Protein AF-A0A368TQN2-F1 (afdb_monomer_lite)

Radius of gyration: 20.75 Å; chains: 1; bounding box: 62×34×56 Å

Foldseek 3Di:
DDPPPVPPDDVVPDDPVVVVVVVVVVVVVVVVVVLVVLCVVLVHPVSSVVVCLVCVVVVLVVVVVVVVVVVCCCVPPVVVVVLVVLCPDPVSNPVVVVVVVVVVVVVVVVVVVVSVVVVCCNVVVD

Structure (mmCIF, N/CA/C/O backbone):
data_AF-A0A368TQN2-F1
#
_entry.id   AF-A0A368TQN2-F1
#
loop_
_atom_site.group_PDB
_atom_site.id
_atom_site.type_symbol
_atom_site.label_atom_id
_atom_site.label_alt_id
_atom_site.label_comp_id
_atom_site.label_asym_id
_atom_site.label_entity_id
_atom_site.label_seq_id
_atom_site.pdbx_PDB_ins_code
_atom_site.Cartn_x
_atom_site.Cartn_y
_atom_site.Cartn_z
_atom_site.occupancy
_atom_site.B_iso_or_equiv
_atom_site.auth_seq_id
_atom_site.auth_comp_id
_atom_site.auth_asym_id
_atom_site.auth_atom_id
_atom_site.pdbx_PDB_model_num
ATOM 1 N N . MET A 1 1 ? -39.915 20.518 -4.812 1.00 45.81 1 MET A N 1
ATOM 2 C CA . MET A 1 1 ? -39.839 19.039 -4.818 1.00 45.81 1 MET A CA 1
ATOM 3 C C . MET A 1 1 ? -38.718 18.616 -5.752 1.00 45.81 1 MET A C 1
ATOM 5 O O . MET A 1 1 ? -38.783 19.005 -6.901 1.00 45.81 1 MET A O 1
ATOM 9 N N . ASN A 1 2 ? -37.693 17.917 -5.246 1.00 44.22 2 ASN A N 1
ATOM 10 C CA . ASN A 1 2 ? -36.802 17.013 -5.998 1.00 44.22 2 ASN A CA 1
ATOM 11 C C . ASN A 1 2 ? -35.867 16.299 -4.998 1.00 44.22 2 ASN A C 1
ATOM 13 O O . ASN A 1 2 ? -34.750 16.731 -4.735 1.00 44.22 2 ASN A O 1
ATOM 17 N N . ARG A 1 3 ? -36.363 15.218 -4.375 1.00 49.94 3 ARG A N 1
ATOM 18 C CA . ARG A 1 3 ? -35.571 14.284 -3.551 1.00 49.94 3 ARG A CA 1
ATOM 19 C C . ARG A 1 3 ? -35.323 13.001 -4.346 1.00 49.94 3 ARG A C 1
ATOM 21 O O . ARG A 1 3 ? -35.842 11.950 -3.993 1.00 49.94 3 ARG A O 1
ATOM 28 N N . PHE A 1 4 ? -34.490 13.057 -5.376 1.00 53.47 4 PHE A N 1
ATOM 29 C CA . PHE A 1 4 ? -33.844 11.842 -5.880 1.00 53.47 4 PHE A CA 1
ATOM 30 C C . PHE A 1 4 ? -32.525 11.663 -5.132 1.00 53.47 4 PHE A C 1
ATOM 32 O O . PHE A 1 4 ? -31.441 11.883 -5.660 1.00 53.47 4 PHE A O 1
ATOM 39 N N . ARG A 1 5 ? -32.617 11.305 -3.845 1.00 51.50 5 ARG A N 1
ATOM 40 C CA . ARG A 1 5 ? -31.460 10.755 -3.132 1.00 51.50 5 ARG A CA 1
ATOM 41 C C . ARG A 1 5 ? -31.270 9.351 -3.689 1.00 51.50 5 ARG A C 1
ATOM 43 O O . ARG A 1 5 ? -32.140 8.507 -3.498 1.00 51.50 5 ARG A O 1
ATOM 50 N N . HIS A 1 6 ? -30.176 9.126 -4.405 1.00 57.19 6 HIS A N 1
ATOM 51 C CA . HIS A 1 6 ? -29.746 7.808 -4.862 1.00 57.19 6 HIS A CA 1
ATOM 52 C C . HIS A 1 6 ? -29.511 6.899 -3.641 1.00 57.19 6 HIS A C 1
ATOM 54 O O . HIS A 1 6 ? -28.413 6.816 -3.106 1.00 57.19 6 HIS A O 1
ATOM 60 N N . ALA A 1 7 ? -30.582 6.277 -3.146 1.00 54.41 7 ALA A N 1
ATOM 61 C CA . ALA A 1 7 ? -30.606 5.469 -1.926 1.00 54.41 7 ALA A CA 1
ATOM 62 C C . ALA A 1 7 ? -30.154 4.014 -2.150 1.00 54.41 7 ALA A C 1
ATOM 64 O O . ALA A 1 7 ? -30.138 3.225 -1.212 1.00 54.41 7 ALA A O 1
ATOM 65 N N . TRP A 1 8 ? -29.777 3.660 -3.380 1.00 53.69 8 TRP A N 1
ATOM 66 C CA . TRP A 1 8 ? -29.427 2.290 -3.766 1.00 53.69 8 TRP A CA 1
ATOM 67 C C . TRP A 1 8 ? -27.929 1.984 -3.655 1.00 53.69 8 TRP A C 1
ATOM 69 O O . TRP A 1 8 ? -27.542 0.821 -3.651 1.00 53.69 8 TRP A O 1
ATOM 79 N N . TYR A 1 9 ? -27.085 3.011 -3.525 1.00 56.44 9 TYR A N 1
ATOM 80 C CA . TYR A 1 9 ? -25.632 2.867 -3.449 1.00 56.44 9 TYR A CA 1
ATOM 81 C C . TYR A 1 9 ? -25.113 3.615 -2.218 1.00 56.44 9 TYR A C 1
ATOM 83 O O . TYR A 1 9 ? -24.530 4.689 -2.320 1.00 56.44 9 TYR A O 1
ATOM 91 N N . ASP A 1 10 ? -25.381 3.077 -1.026 1.00 62.97 10 ASP A N 1
ATOM 92 C CA . ASP A 1 10 ? -24.696 3.497 0.201 1.00 62.97 10 ASP A CA 1
ATOM 93 C C . ASP A 1 10 ? -23.617 2.451 0.535 1.00 62.97 10 ASP A C 1
ATOM 95 O O . ASP A 1 10 ? -23.937 1.419 1.138 1.00 62.97 10 ASP A O 1
ATOM 99 N N . PRO A 1 11 ? -22.339 2.679 0.158 1.00 62.09 11 PRO A N 1
ATOM 100 C CA . PRO A 1 11 ? -21.244 1.739 0.408 1.00 62.09 11 PRO A CA 1
ATOM 101 C C . PRO A 1 11 ? -21.066 1.407 1.892 1.00 62.09 11 PRO A C 1
ATOM 103 O O . PRO A 1 11 ? -20.454 0.401 2.238 1.00 62.09 11 PRO A O 1
ATOM 106 N N . ARG A 1 12 ? -21.611 2.235 2.796 1.00 64.56 12 ARG A N 1
ATOM 107 C CA . ARG A 1 12 ? -21.539 2.016 4.246 1.00 64.56 12 ARG A CA 1
ATOM 108 C C . ARG A 1 12 ? -22.434 0.880 4.736 1.00 64.56 12 ARG A C 1
ATOM 110 O O . ARG A 1 12 ? -22.274 0.459 5.877 1.00 64.56 12 ARG A O 1
ATOM 117 N N . ARG A 1 13 ? -23.377 0.409 3.914 1.00 72.50 13 ARG A N 1
ATOM 118 C CA . ARG A 1 13 ? -24.306 -0.683 4.257 1.00 72.50 13 ARG A CA 1
ATOM 119 C C . ARG A 1 13 ? -23.904 -2.032 3.672 1.00 72.50 13 ARG A C 1
ATOM 121 O O . ARG A 1 13 ? -24.612 -3.013 3.870 1.00 72.50 13 ARG A O 1
ATOM 128 N N . TRP A 1 14 ? -22.809 -2.082 2.922 1.00 76.06 14 TRP A N 1
ATOM 129 C CA . TRP A 1 14 ? -22.400 -3.301 2.245 1.00 76.06 14 TRP A CA 1
ATOM 130 C C . TRP A 1 14 ? -21.843 -4.312 3.253 1.00 76.06 14 TRP A C 1
ATOM 132 O O . TRP A 1 14 ? -21.060 -3.927 4.127 1.00 76.06 14 TRP A O 1
ATOM 142 N N . PRO A 1 15 ? -22.204 -5.604 3.140 1.00 83.75 15 PRO A N 1
ATOM 143 C CA . PRO A 1 15 ? -21.544 -6.651 3.905 1.00 83.75 15 PRO A CA 1
ATOM 144 C C . PRO A 1 15 ? -20.033 -6.603 3.659 1.00 83.75 15 PRO A C 1
ATOM 146 O O . PRO A 1 15 ? -19.590 -6.407 2.525 1.00 83.75 15 PRO A O 1
ATOM 149 N N . SER A 1 16 ? -19.235 -6.821 4.704 1.00 80.62 16 SER A N 1
ATOM 150 C CA . SER A 1 16 ? -17.767 -6.771 4.622 1.00 80.62 16 SER A CA 1
ATOM 151 C C . SER A 1 16 ? -17.199 -7.697 3.541 1.00 80.62 16 SER A C 1
ATOM 153 O O . SER A 1 16 ? -16.239 -7.331 2.869 1.00 80.62 16 SER A O 1
ATOM 155 N N . LEU A 1 17 ? -17.834 -8.853 3.319 1.00 85.75 17 LEU A N 1
ATOM 156 C CA . LEU A 1 17 ? -17.479 -9.791 2.254 1.00 85.75 17 LEU A CA 1
ATOM 157 C C . LEU A 1 17 ? -17.645 -9.176 0.855 1.00 85.75 17 LEU A C 1
ATOM 159 O O . LEU A 1 17 ? -16.769 -9.331 0.012 1.00 85.75 17 LEU A O 1
ATOM 163 N N . VAL A 1 18 ? -18.739 -8.449 0.611 1.00 87.12 18 VAL A N 1
ATOM 164 C CA . VAL A 1 18 ? -18.996 -7.807 -0.688 1.00 87.12 18 VAL A CA 1
ATOM 165 C C . VAL A 1 18 ? -17.969 -6.709 -0.938 1.00 87.12 18 VAL A C 1
ATOM 167 O O . VAL A 1 18 ? -17.398 -6.643 -2.022 1.00 87.12 18 VAL A O 1
ATOM 170 N N . VAL A 1 19 ? -17.680 -5.887 0.078 1.00 86.19 19 VAL A N 1
ATOM 171 C CA . VAL A 1 19 ? -16.634 -4.856 -0.015 1.00 86.19 19 VAL A CA 1
ATOM 172 C C . VAL A 1 19 ? -15.277 -5.489 -0.317 1.00 86.19 19 VAL A C 1
ATOM 174 O O . VAL A 1 19 ? -14.565 -4.999 -1.188 1.00 86.19 19 VAL A O 1
ATOM 177 N N . PHE A 1 20 ? -14.938 -6.593 0.355 1.00 84.75 20 PHE A N 1
ATOM 178 C CA . PHE A 1 20 ? -13.698 -7.326 0.111 1.00 84.75 20 PHE A CA 1
ATOM 179 C C . PHE A 1 20 ? -13.608 -7.843 -1.329 1.00 84.75 20 PHE A C 1
ATOM 181 O O . PHE A 1 20 ? -12.620 -7.571 -2.006 1.00 84.75 20 PHE A O 1
ATOM 188 N N . VAL A 1 21 ? -14.642 -8.534 -1.818 1.00 92.31 21 VAL A N 1
ATOM 189 C CA . VAL A 1 21 ? -14.659 -9.093 -3.180 1.00 92.31 21 VAL A CA 1
ATOM 190 C C . VAL A 1 21 ? -14.578 -7.986 -4.227 1.00 92.31 21 VAL A C 1
ATOM 192 O O . VAL A 1 21 ? -13.783 -8.081 -5.157 1.00 92.31 21 VAL A O 1
ATOM 195 N N . VAL A 1 22 ? -15.349 -6.910 -4.068 1.00 91.75 22 VAL A N 1
ATOM 196 C CA . VAL A 1 22 ? -15.333 -5.788 -5.016 1.00 91.75 22 VAL A CA 1
ATOM 197 C C . VAL A 1 22 ? -13.987 -5.071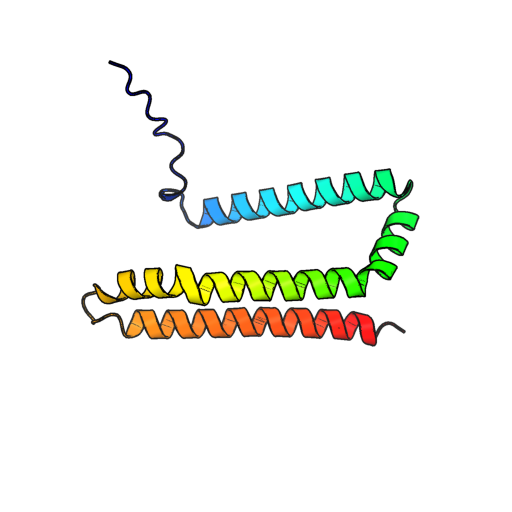 -5.004 1.00 91.75 22 VAL A C 1
ATOM 199 O O . VAL A 1 22 ? -13.463 -4.764 -6.072 1.00 91.75 22 VAL A O 1
ATOM 202 N N . ALA A 1 23 ? -13.389 -4.855 -3.830 1.00 88.94 23 ALA A N 1
ATOM 203 C CA . ALA A 1 23 ? -12.049 -4.286 -3.733 1.00 88.94 23 ALA A CA 1
ATOM 204 C C . ALA A 1 23 ? -11.003 -5.189 -4.402 1.00 88.94 23 ALA A C 1
ATOM 206 O O . ALA A 1 23 ? -10.170 -4.694 -5.156 1.00 88.94 23 ALA A O 1
ATOM 207 N N . LEU A 1 24 ? -11.075 -6.505 -4.185 1.00 91.50 24 LEU A N 1
ATOM 208 C CA . LEU A 1 24 ? -10.169 -7.472 -4.800 1.00 91.50 24 LEU A CA 1
ATOM 209 C C . LEU A 1 24 ? -10.271 -7.441 -6.330 1.00 91.50 24 LEU A C 1
ATOM 211 O O . LEU A 1 24 ? -9.258 -7.300 -7.011 1.00 91.50 24 LEU A O 1
ATOM 215 N N . VAL A 1 25 ? -11.492 -7.518 -6.864 1.00 95.50 25 VAL A N 1
ATOM 216 C CA . VAL A 1 25 ? -11.753 -7.459 -8.311 1.00 95.50 25 VAL A CA 1
ATOM 217 C C . VAL A 1 25 ? -11.257 -6.137 -8.892 1.00 95.50 25 VAL A C 1
ATOM 219 O O . VAL A 1 25 ? -10.578 -6.137 -9.918 1.00 95.50 25 VAL A O 1
ATOM 222 N N . ALA A 1 26 ? -11.542 -5.017 -8.225 1.00 92.81 26 ALA A N 1
ATOM 223 C CA . ALA A 1 26 ? -11.096 -3.699 -8.662 1.00 92.81 26 ALA A CA 1
ATOM 224 C C . ALA A 1 26 ? -9.565 -3.595 -8.703 1.00 92.81 26 ALA A C 1
ATOM 226 O O . ALA A 1 26 ? -9.023 -3.067 -9.672 1.00 92.81 26 ALA A O 1
ATOM 227 N N . VAL A 1 27 ? -8.867 -4.128 -7.694 1.00 92.94 27 VAL A N 1
ATOM 228 C CA . VAL A 1 27 ? -7.398 -4.147 -7.654 1.00 92.94 27 VAL A CA 1
ATOM 229 C C . VAL A 1 27 ? -6.837 -5.004 -8.785 1.00 92.94 27 VAL A C 1
ATOM 231 O O . VAL A 1 27 ? -5.992 -4.517 -9.528 1.00 92.94 27 VAL A O 1
ATOM 234 N N . VAL A 1 28 ? -7.332 -6.231 -8.974 1.00 93.56 28 VAL A N 1
ATOM 235 C CA . VAL A 1 28 ? -6.870 -7.121 -10.057 1.00 93.56 28 VAL A CA 1
ATOM 236 C C . VAL A 1 28 ? -7.080 -6.476 -11.425 1.00 93.56 28 VAL A C 1
ATOM 238 O O . VAL A 1 28 ? -6.168 -6.457 -12.254 1.00 93.56 28 VAL A O 1
ATOM 241 N N . PHE A 1 29 ? -8.263 -5.905 -11.653 1.00 96.50 29 PHE A N 1
ATOM 242 C CA . PHE A 1 29 ? -8.581 -5.225 -12.901 1.00 96.50 29 PHE A CA 1
ATOM 243 C C . PHE A 1 29 ? -7.668 -4.017 -13.135 1.00 96.50 29 PHE A C 1
ATOM 245 O O . PHE A 1 29 ? -7.074 -3.893 -14.206 1.00 96.50 29 PHE A O 1
ATOM 252 N N . LEU A 1 30 ? -7.492 -3.160 -12.124 1.00 93.81 30 LEU A N 1
ATOM 253 C CA . LEU A 1 30 ? -6.614 -1.994 -12.202 1.00 93.81 30 LEU A CA 1
ATOM 254 C C . LEU A 1 30 ? -5.161 -2.398 -12.485 1.00 93.81 30 LEU A C 1
ATOM 256 O O . LEU A 1 30 ? -4.519 -1.800 -13.348 1.00 93.81 30 LEU A O 1
ATOM 260 N N . SER A 1 31 ? -4.656 -3.437 -11.817 1.00 89.38 31 SER A N 1
ATOM 261 C CA . SER A 1 31 ? -3.326 -3.992 -12.079 1.00 89.38 31 SER A CA 1
ATOM 262 C C . SER A 1 31 ? -3.186 -4.468 -13.526 1.00 89.38 31 SER A C 1
ATOM 264 O O . SER A 1 31 ? -2.186 -4.157 -14.173 1.00 89.38 31 SER A O 1
ATOM 266 N N . GLY A 1 32 ? -4.196 -5.160 -14.061 1.00 92.12 32 GLY A N 1
ATOM 267 C CA . GLY A 1 32 ? -4.217 -5.601 -15.457 1.00 92.12 32 GLY A CA 1
ATOM 268 C 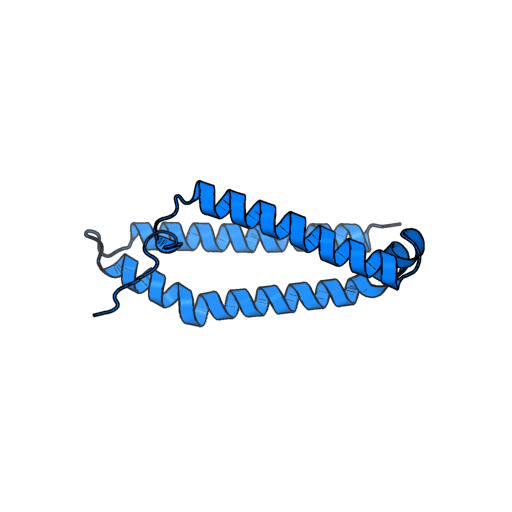C . GLY A 1 32 ? -4.213 -4.439 -16.454 1.00 92.12 32 GLY A C 1
ATOM 269 O O . GLY A 1 32 ? -3.482 -4.482 -17.445 1.00 92.12 32 GLY A O 1
ATOM 270 N N . VAL A 1 33 ? -4.971 -3.374 -16.176 1.00 95.00 33 VAL A N 1
ATOM 271 C CA . VAL A 1 33 ? -4.991 -2.153 -16.999 1.00 95.00 33 VAL A CA 1
ATOM 272 C C . VAL A 1 33 ? -3.620 -1.475 -17.002 1.00 95.00 33 VAL A C 1
ATOM 274 O O . VAL A 1 33 ? -3.091 -1.187 -18.075 1.00 95.00 33 VAL A O 1
ATOM 277 N N . ILE A 1 34 ? -3.012 -1.271 -15.829 1.00 90.88 34 ILE A N 1
ATOM 278 C CA . ILE A 1 34 ? -1.681 -0.655 -15.706 1.00 90.88 34 ILE A CA 1
ATOM 279 C C . ILE A 1 34 ? -0.635 -1.486 -16.456 1.00 90.88 34 ILE A C 1
ATOM 281 O O . ILE A 1 34 ? 0.127 -0.932 -17.247 1.00 90.88 34 ILE A O 1
ATOM 285 N N . ALA A 1 35 ? -0.631 -2.809 -16.264 1.00 89.31 35 ALA A N 1
ATOM 286 C CA . ALA A 1 35 ? 0.290 -3.705 -16.959 1.00 89.31 35 ALA A CA 1
ATOM 287 C C . ALA A 1 35 ? 0.090 -3.654 -18.481 1.00 89.31 35 ALA A C 1
ATOM 289 O O . ALA A 1 35 ? 1.060 -3.563 -19.225 1.00 89.31 35 ALA A O 1
ATOM 290 N N . SER A 1 36 ? -1.160 -3.646 -18.951 1.00 91.50 36 SER A N 1
ATOM 291 C CA . SER A 1 36 ? -1.476 -3.576 -20.383 1.00 91.50 36 SER A CA 1
ATOM 292 C C . SER A 1 36 ? -0.983 -2.276 -21.018 1.00 91.50 36 SER A C 1
ATOM 294 O O . SER A 1 36 ? -0.416 -2.298 -22.111 1.00 91.50 36 SER A O 1
ATOM 296 N N . ILE A 1 37 ? -1.170 -1.144 -20.332 1.00 93.56 37 ILE A N 1
ATOM 297 C CA . ILE A 1 37 ? -0.651 0.157 -20.771 1.00 93.56 37 ILE A CA 1
ATOM 298 C C . ILE A 1 37 ? 0.881 0.127 -20.784 1.00 93.56 37 ILE A C 1
ATOM 300 O O . ILE A 1 37 ? 1.484 0.491 -21.790 1.00 93.56 37 ILE A O 1
ATOM 304 N N . GLY A 1 38 ? 1.505 -0.367 -19.713 1.00 87.88 38 GLY A N 1
ATOM 305 C CA . GLY A 1 38 ? 2.958 -0.481 -19.597 1.00 87.88 38 GLY A CA 1
ATOM 306 C C . GLY A 1 38 ? 3.590 -1.324 -20.704 1.00 87.88 38 GLY A C 1
ATOM 307 O O . GLY A 1 38 ? 4.542 -0.887 -21.347 1.00 87.88 38 GLY A O 1
ATOM 308 N N . ILE A 1 39 ? 3.010 -2.490 -21.000 1.00 91.06 39 ILE A N 1
ATOM 309 C CA . ILE A 1 39 ? 3.460 -3.377 -22.081 1.00 91.06 39 ILE A CA 1
ATOM 310 C C . ILE A 1 39 ? 3.339 -2.691 -23.444 1.00 91.06 39 ILE A C 1
ATOM 312 O O . ILE A 1 39 ? 4.256 -2.787 -24.258 1.00 91.06 39 ILE A O 1
ATOM 316 N N . ARG A 1 40 ? 2.234 -1.975 -23.698 1.00 91.81 40 ARG A N 1
ATOM 317 C CA . ARG A 1 40 ? 2.062 -1.222 -24.950 1.00 91.81 40 ARG A CA 1
ATOM 318 C C . ARG A 1 40 ? 3.091 -0.103 -25.091 1.00 91.81 40 ARG A C 1
ATOM 320 O O . ARG A 1 40 ? 3.633 0.063 -26.176 1.00 91.81 40 ARG A O 1
ATOM 327 N N . LEU A 1 41 ? 3.375 0.631 -24.014 1.00 92.25 41 LEU A N 1
ATOM 328 C CA . LEU A 1 41 ? 4.376 1.703 -24.013 1.00 92.25 41 LEU A CA 1
ATOM 329 C C . LEU A 1 41 ? 5.800 1.168 -24.200 1.00 92.25 41 LEU A C 1
ATOM 331 O O . LEU A 1 41 ? 6.591 1.783 -24.907 1.00 92.25 41 LEU A O 1
ATOM 335 N N . ALA A 1 42 ? 6.116 0.013 -23.615 1.00 90.25 42 ALA A N 1
ATOM 336 C CA . ALA A 1 42 ? 7.414 -0.641 -23.773 1.00 90.25 42 ALA A CA 1
ATOM 337 C C . ALA A 1 42 ? 7.584 -1.345 -25.135 1.00 90.25 42 ALA A C 1
ATOM 339 O O . ALA A 1 42 ? 8.664 -1.844 -25.443 1.00 90.25 42 ALA A O 1
ATOM 340 N N . GLY A 1 43 ? 6.519 -1.450 -25.936 1.00 91.56 43 GLY A N 1
ATOM 341 C CA . GLY A 1 43 ? 6.511 -2.101 -27.250 1.00 91.56 43 GLY A CA 1
ATOM 342 C C . GLY A 1 43 ? 6.524 -3.634 -27.213 1.00 91.56 43 GLY A C 1
ATOM 343 O O . GLY A 1 43 ? 6.129 -4.272 -28.185 1.00 91.56 43 GLY A O 1
ATOM 344 N N . SER A 1 44 ? 6.928 -4.254 -26.101 1.00 90.38 44 SER A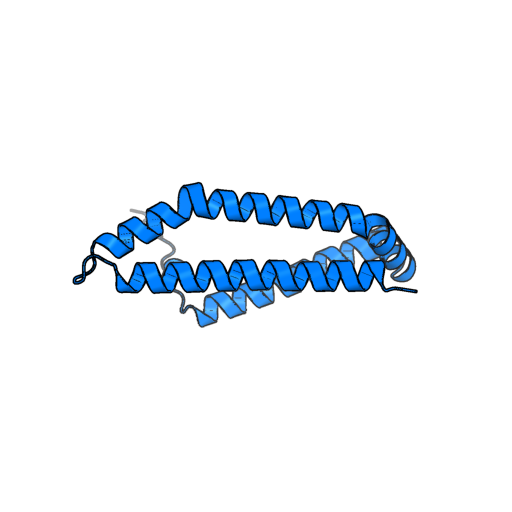 N 1
ATOM 345 C CA . SER A 1 44 ? 6.866 -5.704 -25.906 1.00 90.38 44 SER A CA 1
ATOM 346 C C . SER A 1 44 ? 6.796 -6.086 -24.427 1.00 90.38 44 SER A C 1
ATOM 348 O O . SER A 1 44 ? 7.189 -5.323 -23.543 1.00 90.38 44 SER A O 1
ATOM 350 N N . LEU A 1 45 ? 6.345 -7.316 -24.156 1.00 89.25 45 LEU A N 1
ATOM 351 C CA . LEU A 1 45 ? 6.340 -7.878 -22.802 1.00 89.25 45 LEU A CA 1
ATOM 352 C C . LEU A 1 45 ? 7.761 -8.030 -22.235 1.00 89.25 45 LEU A C 1
ATOM 354 O O . LEU A 1 45 ? 7.974 -7.790 -21.050 1.00 89.25 45 LEU A O 1
ATOM 358 N N . ALA A 1 46 ? 8.731 -8.406 -23.076 1.00 90.81 46 ALA A N 1
ATOM 359 C CA . ALA A 1 46 ? 10.124 -8.558 -22.664 1.00 90.81 46 ALA A CA 1
ATOM 360 C C . ALA A 1 46 ? 10.737 -7.210 -22.256 1.00 90.81 46 ALA A C 1
ATOM 362 O O . ALA A 1 46 ? 11.278 -7.096 -21.160 1.00 90.81 46 ALA A O 1
ATOM 363 N N . ALA A 1 47 ? 10.560 -6.171 -23.081 1.00 87.94 47 ALA A N 1
ATOM 364 C CA . ALA A 1 47 ? 11.038 -4.821 -22.780 1.00 87.94 47 ALA A CA 1
ATOM 365 C C . ALA A 1 47 ? 10.374 -4.234 -21.525 1.00 87.94 47 ALA A C 1
ATOM 367 O O . ALA A 1 47 ? 11.038 -3.592 -20.709 1.00 87.94 47 ALA A O 1
ATOM 368 N N . TRP A 1 48 ? 9.078 -4.497 -21.324 1.00 88.06 48 TRP A N 1
ATOM 369 C CA . TRP A 1 48 ? 8.385 -4.129 -20.090 1.00 88.06 48 TRP A CA 1
ATOM 370 C C . TRP A 1 48 ? 9.001 -4.811 -18.868 1.00 88.06 48 TRP A C 1
ATOM 372 O O . TRP A 1 48 ? 9.254 -4.149 -17.865 1.00 88.06 48 TRP A O 1
ATOM 382 N N . ARG A 1 49 ? 9.293 -6.114 -18.957 1.00 87.88 49 ARG A N 1
ATOM 383 C CA . ARG A 1 49 ? 9.897 -6.877 -17.859 1.00 87.88 49 ARG A CA 1
ATOM 384 C C . ARG A 1 49 ? 11.271 -6.330 -17.479 1.00 87.88 49 ARG A C 1
ATOM 386 O O . ARG A 1 49 ? 11.482 -6.020 -16.315 1.00 87.88 49 ARG A O 1
ATOM 393 N N . THR A 1 50 ? 12.139 -6.087 -18.460 1.00 89.69 50 THR A N 1
ATOM 394 C CA . THR A 1 50 ? 13.447 -5.456 -18.224 1.00 89.69 50 THR A CA 1
ATOM 395 C C . THR A 1 50 ? 13.299 -4.069 -17.595 1.00 89.69 50 THR A C 1
ATOM 397 O O . THR A 1 50 ? 14.015 -3.730 -16.657 1.00 89.69 50 THR A O 1
ATOM 400 N N . THR A 1 51 ? 12.326 -3.277 -18.055 1.00 87.06 51 THR A N 1
ATOM 401 C CA . THR A 1 51 ? 12.040 -1.956 -17.477 1.00 87.06 51 THR A CA 1
ATOM 402 C C . THR A 1 51 ? 11.610 -2.071 -16.013 1.00 87.06 51 THR A C 1
ATOM 404 O O . THR A 1 51 ? 12.105 -1.330 -15.168 1.00 87.06 51 THR A O 1
ATOM 407 N N . MET A 1 52 ? 10.738 -3.026 -15.681 1.00 86.88 52 MET A N 1
ATOM 408 C CA . MET A 1 52 ? 10.317 -3.279 -14.299 1.00 86.88 52 MET A CA 1
ATOM 409 C C . MET A 1 52 ? 11.472 -3.746 -13.413 1.00 86.88 52 MET A C 1
ATOM 411 O O . MET A 1 52 ? 11.581 -3.270 -12.285 1.00 86.88 52 MET A O 1
ATOM 415 N N . ASP A 1 53 ? 12.355 -4.602 -13.928 1.00 85.94 53 ASP A N 1
ATOM 416 C CA . ASP A 1 53 ? 13.525 -5.081 -13.186 1.00 85.94 53 ASP A CA 1
ATOM 417 C C . ASP A 1 53 ? 14.492 -3.927 -12.882 1.00 85.94 53 ASP A C 1
ATOM 419 O O . ASP A 1 53 ? 14.938 -3.766 -11.746 1.00 85.94 53 ASP A O 1
ATOM 423 N N . THR A 1 54 ? 14.747 -3.044 -13.855 1.00 87.88 54 THR A N 1
ATOM 424 C CA . THR A 1 54 ? 15.571 -1.840 -13.625 1.00 87.88 54 THR A CA 1
ATOM 425 C C . THR A 1 54 ? 14.910 -0.830 -12.683 1.00 87.88 54 THR A C 1
ATOM 427 O O . THR A 1 54 ? 15.595 -0.154 -11.916 1.00 87.88 54 THR A O 1
ATOM 430 N N . ALA A 1 55 ? 13.577 -0.738 -12.701 1.00 86.94 55 ALA A N 1
ATOM 431 C CA . ALA A 1 55 ? 12.808 0.154 -11.840 1.00 86.94 55 ALA A CA 1
ATOM 432 C C . ALA A 1 55 ? 12.521 -0.438 -10.449 1.00 86.94 55 ALA A C 1
ATOM 434 O O . ALA A 1 55 ? 11.985 0.273 -9.597 1.00 86.94 55 ALA A O 1
ATOM 435 N N . ALA A 1 56 ? 12.882 -1.698 -10.187 1.00 83.25 56 ALA A N 1
ATOM 436 C CA . ALA A 1 56 ? 12.645 -2.385 -8.919 1.00 83.25 56 ALA A CA 1
ATOM 437 C C . ALA A 1 56 ? 13.014 -1.559 -7.665 1.00 83.25 56 ALA A C 1
ATOM 439 O O . ALA A 1 56 ? 12.161 -1.444 -6.779 1.00 83.25 56 ALA A O 1
ATOM 440 N N . PRO A 1 57 ? 14.197 -0.910 -7.563 1.00 82.06 57 PRO A N 1
ATOM 441 C CA . PRO A 1 57 ? 14.527 -0.093 -6.392 1.00 82.06 57 PRO A CA 1
ATOM 442 C C . PRO A 1 57 ? 13.621 1.139 -6.247 1.00 82.06 57 PRO A C 1
ATOM 444 O O . PRO A 1 57 ? 13.229 1.492 -5.134 1.00 82.06 57 PRO A O 1
ATOM 447 N N . LEU A 1 58 ? 13.228 1.770 -7.358 1.00 85.81 58 LEU A N 1
ATOM 448 C CA . LEU A 1 58 ? 12.296 2.899 -7.339 1.00 85.81 58 LEU A CA 1
ATOM 449 C C . LEU A 1 58 ? 10.892 2.452 -6.912 1.00 85.81 58 LEU A C 1
ATOM 451 O O . LEU A 1 58 ? 10.258 3.113 -6.090 1.00 85.81 58 LEU A O 1
ATOM 455 N N . LEU A 1 59 ? 10.422 1.309 -7.422 1.00 83.75 59 LEU A N 1
ATOM 456 C CA . LEU A 1 59 ? 9.151 0.698 -7.026 1.00 83.75 59 LEU A CA 1
ATOM 457 C C . LEU A 1 59 ? 9.149 0.325 -5.539 1.00 83.75 59 LEU A C 1
ATOM 459 O O . LEU A 1 59 ? 8.139 0.502 -4.857 1.00 83.75 59 LEU A O 1
ATOM 463 N N . MET A 1 60 ? 10.283 -0.134 -5.013 1.00 83.25 60 MET A N 1
ATOM 464 C CA . MET A 1 60 ? 10.446 -0.407 -3.589 1.00 83.25 60 MET A CA 1
ATOM 465 C C . MET A 1 60 ? 10.375 0.876 -2.755 1.00 83.25 60 MET A C 1
ATOM 467 O O . MET A 1 60 ? 9.613 0.934 -1.788 1.00 83.25 60 MET A O 1
ATOM 471 N N . GLY A 1 61 ? 11.079 1.935 -3.166 1.00 86.44 61 GLY A N 1
ATOM 472 C CA . GLY A 1 61 ? 10.974 3.253 -2.533 1.00 86.44 61 GLY A CA 1
ATOM 473 C C . GLY A 1 61 ? 9.538 3.785 -2.537 1.00 86.44 61 GLY A C 1
ATOM 474 O O . GLY A 1 61 ? 9.035 4.232 -1.505 1.00 86.44 61 GLY A O 1
ATOM 475 N N . TRP A 1 62 ? 8.838 3.649 -3.665 1.00 85.81 62 TRP A N 1
ATOM 476 C CA . TRP A 1 62 ? 7.428 4.015 -3.791 1.00 85.81 62 TRP A CA 1
ATOM 477 C C . TRP A 1 62 ? 6.534 3.264 -2.795 1.00 85.81 62 TRP A C 1
ATOM 479 O O . TRP A 1 62 ? 5.708 3.889 -2.125 1.00 85.81 62 TRP A O 1
ATOM 489 N N . ARG A 1 63 ? 6.716 1.945 -2.639 1.00 86.50 63 ARG A N 1
ATOM 490 C CA . ARG A 1 63 ? 5.960 1.139 -1.662 1.00 86.50 63 ARG A CA 1
ATOM 491 C C . ARG A 1 63 ? 6.206 1.606 -0.231 1.00 86.50 63 ARG A C 1
ATOM 493 O O . ARG A 1 63 ? 5.243 1.785 0.511 1.00 86.50 63 ARG A O 1
ATOM 500 N N . LEU A 1 64 ? 7.461 1.862 0.140 1.00 86.00 64 LEU A N 1
ATOM 501 C CA . LEU A 1 64 ? 7.810 2.356 1.476 1.00 86.00 64 LEU A CA 1
ATOM 502 C C . LEU A 1 64 ? 7.161 3.713 1.768 1.00 86.00 64 LEU A C 1
ATOM 504 O O . LEU A 1 64 ? 6.568 3.892 2.833 1.00 86.00 64 LEU A O 1
ATOM 508 N N . VAL A 1 65 ? 7.209 4.644 0.809 1.00 89.38 65 VAL A N 1
ATOM 509 C CA . VAL A 1 65 ? 6.529 5.943 0.926 1.00 89.38 65 VAL A CA 1
ATOM 510 C C . VAL A 1 65 ? 5.024 5.740 1.087 1.00 89.38 65 VAL A C 1
ATOM 512 O O . VAL A 1 65 ? 4.418 6.316 1.991 1.00 89.38 65 VAL A O 1
ATOM 515 N N . PHE A 1 66 ? 4.419 4.882 0.267 1.00 88.31 66 PHE A N 1
ATOM 516 C CA . PHE A 1 66 ? 2.986 4.610 0.315 1.00 88.31 66 PHE A CA 1
ATOM 517 C C . PHE A 1 66 ? 2.547 4.013 1.660 1.00 88.31 66 PHE A C 1
ATOM 519 O O . PHE A 1 66 ? 1.589 4.498 2.270 1.00 88.31 66 PHE A O 1
ATOM 526 N N . TYR A 1 67 ? 3.270 3.016 2.176 1.00 85.88 67 TYR A N 1
ATOM 527 C CA . TYR A 1 67 ? 2.989 2.446 3.496 1.00 85.88 67 TYR A CA 1
ATOM 528 C C . TYR A 1 67 ? 3.208 3.458 4.616 1.00 85.88 67 TYR A C 1
ATOM 530 O O . TYR A 1 67 ? 2.406 3.502 5.551 1.00 85.88 67 TYR A O 1
ATOM 538 N N . GLY A 1 68 ? 4.251 4.289 4.523 1.00 86.69 68 GLY A N 1
ATOM 539 C CA . GLY A 1 68 ? 4.507 5.370 5.471 1.00 86.69 68 GLY A CA 1
ATOM 540 C C . GLY A 1 68 ? 3.346 6.361 5.524 1.00 86.69 68 GLY A C 1
ATOM 541 O O . GLY A 1 68 ? 2.841 6.660 6.606 1.00 86.69 68 GLY A O 1
ATOM 542 N N . VAL A 1 69 ? 2.852 6.798 4.362 1.00 90.25 69 VAL A N 1
ATOM 543 C CA . VAL A 1 69 ? 1.698 7.703 4.250 1.00 90.25 69 VAL A CA 1
ATOM 544 C C . VAL A 1 69 ? 0.425 7.060 4.801 1.00 90.25 69 VAL A C 1
ATOM 546 O O . VAL A 1 69 ? -0.275 7.694 5.591 1.00 90.25 69 VAL A O 1
ATOM 549 N N . ILE A 1 70 ? 0.123 5.805 4.451 1.00 88.25 70 ILE A N 1
ATOM 550 C CA . ILE A 1 70 ? -1.053 5.097 4.989 1.00 88.25 70 ILE A CA 1
ATOM 551 C C . ILE A 1 70 ? -0.954 4.943 6.505 1.00 88.25 70 ILE A C 1
ATOM 553 O O . ILE A 1 70 ? -1.928 5.206 7.211 1.00 88.25 70 ILE A O 1
ATOM 557 N N . THR A 1 71 ? 0.213 4.550 7.013 1.00 84.88 71 THR A N 1
ATOM 558 C CA . THR A 1 71 ? 0.450 4.396 8.453 1.00 84.88 71 THR A CA 1
ATOM 559 C C . THR A 1 71 ? 0.273 5.732 9.166 1.00 84.88 71 THR A C 1
ATOM 561 O O . THR A 1 71 ? -0.407 5.810 10.189 1.00 84.88 71 THR A O 1
ATOM 564 N N . TRP A 1 72 ? 0.805 6.810 8.593 1.00 87.44 72 TRP A N 1
ATOM 565 C CA . TRP A 1 72 ? 0.628 8.157 9.120 1.00 87.44 72 TRP A CA 1
ATOM 566 C C . TRP A 1 72 ? -0.846 8.588 9.126 1.00 87.44 72 TRP A C 1
ATOM 568 O O . TRP A 1 72 ? -1.343 9.057 10.153 1.00 87.44 72 TRP A O 1
ATOM 578 N N . LEU A 1 73 ? -1.582 8.366 8.031 1.00 89.31 73 LEU A N 1
ATOM 579 C CA . LEU A 1 73 ? -3.016 8.661 7.945 1.00 89.31 73 LEU A CA 1
ATOM 580 C C . LEU A 1 73 ? -3.831 7.851 8.961 1.00 89.31 73 LEU A C 1
ATOM 582 O O . LEU A 1 73 ? -4.732 8.395 9.612 1.00 89.31 73 LEU A O 1
ATOM 586 N N . TRP A 1 74 ? -3.496 6.570 9.130 1.00 85.69 74 TRP A N 1
ATOM 587 C CA . TRP A 1 74 ? -4.098 5.704 10.136 1.00 85.69 74 TRP A CA 1
ATOM 588 C C . TRP A 1 74 ? -3.891 6.275 11.538 1.00 85.69 74 TRP A C 1
ATOM 590 O O . TRP A 1 74 ? -4.873 6.530 12.236 1.00 85.69 74 TRP A O 1
ATOM 600 N N . LEU A 1 75 ? -2.643 6.546 11.926 1.00 85.81 75 LEU A N 1
ATOM 601 C CA . LEU A 1 75 ? -2.302 7.052 13.257 1.00 85.81 75 LEU A CA 1
ATOM 602 C C . LEU A 1 75 ? -2.920 8.427 13.534 1.00 85.81 75 LEU A C 1
ATOM 604 O O . LEU A 1 75 ? -3.417 8.665 14.637 1.00 85.81 75 LEU A O 1
ATOM 608 N N . ARG A 1 76 ? -2.917 9.326 12.543 1.00 86.00 76 ARG A N 1
ATOM 609 C CA . ARG A 1 76 ? -3.340 10.719 12.726 1.00 86.00 76 ARG A CA 1
ATOM 610 C C . ARG A 1 76 ? -4.850 10.918 12.634 1.00 86.00 76 ARG A C 1
ATOM 612 O O . ARG A 1 76 ? -5.388 11.723 13.391 1.00 86.00 76 ARG A O 1
ATOM 619 N N . TYR A 1 77 ? -5.534 10.216 11.730 1.00 85.94 77 TYR A N 1
ATOM 620 C CA . TYR A 1 77 ? -6.940 10.498 11.416 1.00 85.94 77 TYR A CA 1
ATOM 621 C C . TYR A 1 77 ? -7.891 9.352 11.745 1.00 85.94 77 TYR A C 1
ATOM 623 O O . TYR A 1 77 ? -8.994 9.604 12.234 1.00 85.94 77 TYR A O 1
ATOM 631 N N . TRP A 1 78 ? -7.525 8.102 11.457 1.00 85.00 78 TRP A N 1
ATOM 632 C CA . TRP A 1 78 ? -8.474 6.985 11.555 1.00 85.00 78 TRP A CA 1
ATOM 633 C C . TRP A 1 78 ? -8.469 6.338 12.937 1.00 85.00 78 TRP A C 1
ATOM 635 O O . TRP A 1 78 ? -9.537 6.179 13.530 1.00 85.00 78 TRP A O 1
ATOM 645 N N . LYS A 1 79 ? -7.292 6.059 13.501 1.00 83.75 79 LYS A N 1
ATOM 646 C CA . LYS A 1 79 ? -7.118 5.468 14.831 1.00 83.75 79 LYS A CA 1
ATOM 647 C C . LYS A 1 79 ? -7.831 6.267 15.931 1.00 83.75 79 LYS A C 1
ATOM 649 O O . LYS A 1 79 ? -8.588 5.644 16.676 1.00 83.75 79 LYS A O 1
ATOM 654 N N . PRO A 1 80 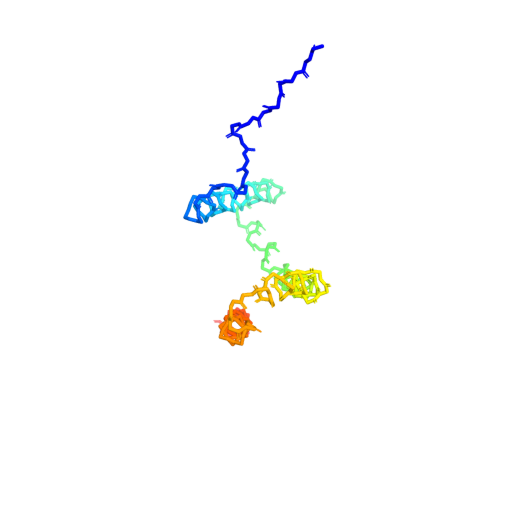? -7.737 7.612 16.008 1.00 81.31 80 PRO A N 1
ATOM 655 C CA . PRO A 1 80 ? -8.475 8.379 17.013 1.00 81.31 80 PRO A CA 1
ATOM 656 C C . PRO A 1 80 ? -9.995 8.249 16.858 1.00 81.31 80 PRO A C 1
ATOM 658 O O . PRO A 1 80 ? -10.708 8.113 17.847 1.00 81.31 80 PRO A O 1
ATOM 661 N N . ARG A 1 81 ? -10.503 8.223 15.616 1.00 82.44 81 ARG A N 1
ATOM 662 C CA . ARG A 1 81 ? -11.940 8.053 15.335 1.00 82.44 81 ARG A CA 1
ATOM 663 C C . ARG A 1 81 ? -12.435 6.659 15.710 1.00 82.44 81 ARG A C 1
ATOM 665 O O . ARG A 1 81 ? -13.536 6.529 16.238 1.00 82.44 81 ARG A O 1
ATOM 672 N N . VAL A 1 82 ? -11.637 5.626 15.445 1.00 82.06 82 VAL A N 1
ATOM 673 C CA . VAL A 1 82 ? -11.944 4.241 15.833 1.00 82.06 82 VAL A CA 1
ATOM 674 C C . VAL A 1 82 ? -11.949 4.111 17.356 1.00 82.06 82 VAL A C 1
ATOM 676 O O . VAL A 1 82 ? -12.907 3.586 17.918 1.00 82.06 82 VAL A O 1
ATOM 679 N N . LEU A 1 83 ? -10.942 4.662 18.037 1.00 80.44 83 LEU A N 1
ATOM 680 C CA . LEU A 1 83 ? -10.858 4.648 19.499 1.00 80.44 83 LEU A CA 1
ATOM 681 C C . LEU A 1 83 ? -11.996 5.432 20.166 1.00 80.44 83 LEU A C 1
ATOM 683 O O . LEU A 1 83 ? -12.536 4.961 21.164 1.00 80.44 83 LEU A O 1
ATOM 687 N N . ALA A 1 84 ? -12.402 6.576 19.604 1.00 80.75 84 ALA A N 1
ATOM 688 C CA . ALA A 1 84 ? -13.546 7.348 20.093 1.00 80.75 84 ALA A CA 1
ATOM 689 C C . ALA A 1 84 ? -14.865 6.565 19.984 1.00 80.75 84 ALA A C 1
ATOM 691 O O . ALA A 1 84 ? -15.687 6.618 20.893 1.00 80.75 84 ALA A O 1
ATOM 692 N N . ARG A 1 85 ? -15.051 5.784 18.909 1.00 75.31 85 ARG A N 1
ATOM 693 C CA . ARG A 1 85 ? -16.221 4.899 18.750 1.00 75.31 85 ARG A CA 1
ATOM 694 C C . ARG A 1 85 ? -16.206 3.723 19.727 1.00 75.31 85 ARG A C 1
ATOM 696 O O . ARG A 1 85 ? -17.258 3.339 20.216 1.00 75.31 85 ARG A O 1
ATOM 703 N N . ILE A 1 86 ? -15.026 3.178 20.017 1.00 74.62 86 ILE A N 1
ATOM 704 C CA . ILE A 1 86 ? -14.841 2.075 20.973 1.00 74.62 86 ILE A CA 1
ATOM 705 C C . ILE A 1 86 ? -15.040 2.538 22.429 1.00 74.62 86 ILE A C 1
ATOM 707 O O . ILE A 1 86 ? -15.481 1.760 23.268 1.00 74.62 86 ILE A O 1
ATOM 711 N N . GLY A 1 87 ? -14.723 3.797 22.748 1.00 63.47 87 GLY A N 1
ATOM 712 C CA . GLY A 1 87 ? -14.836 4.342 24.106 1.00 63.47 87 GLY A CA 1
ATOM 713 C C . GLY A 1 87 ? -16.269 4.482 24.637 1.00 63.47 87 GLY A C 1
ATOM 714 O O . GLY A 1 87 ? -16.436 4.617 25.842 1.00 63.47 87 GLY A O 1
ATOM 715 N N . GLY A 1 88 ? -17.285 4.432 23.769 1.00 63.50 88 GLY A N 1
ATOM 716 C CA . GLY A 1 88 ? -18.700 4.465 24.164 1.00 63.50 88 GLY A CA 1
ATOM 717 C C . GLY A 1 88 ? -19.310 3.094 24.482 1.00 63.50 88 GLY A C 1
ATOM 718 O O . GLY A 1 88 ? -20.514 3.013 24.708 1.00 63.50 88 GLY A O 1
ATOM 719 N N . ASP A 1 89 ? -18.515 2.023 24.444 1.00 61.91 89 ASP A N 1
ATOM 720 C CA . ASP A 1 89 ? -18.987 0.653 24.658 1.00 61.91 89 ASP A CA 1
ATOM 721 C C . ASP A 1 89 ? -19.095 0.309 26.157 1.00 61.91 89 ASP A C 1
ATOM 723 O O . ASP A 1 89 ? -18.362 0.864 26.981 1.00 61.91 89 ASP A O 1
ATOM 727 N N . ARG A 1 90 ? -19.994 -0.620 26.520 1.00 58.91 90 ARG A N 1
ATOM 728 C CA . ARG A 1 90 ? -20.417 -0.897 27.918 1.00 58.91 90 ARG A CA 1
ATOM 729 C C . ARG A 1 90 ? -19.279 -1.262 28.887 1.00 58.91 90 ARG A C 1
ATOM 731 O O . ARG A 1 90 ? -19.418 -1.033 30.083 1.00 58.91 90 ARG A O 1
ATOM 738 N N . ASP A 1 91 ? -18.152 -1.744 28.364 1.00 64.62 91 ASP A N 1
ATOM 739 C CA . ASP A 1 91 ? -16.965 -2.157 29.129 1.00 64.62 91 ASP A CA 1
ATOM 740 C C . ASP A 1 91 ? -15.840 -1.093 29.139 1.00 64.62 91 ASP A C 1
ATOM 742 O O . ASP A 1 91 ? -14.670 -1.410 29.377 1.00 64.62 91 ASP A O 1
ATOM 746 N N . GLY A 1 92 ? -16.126 0.161 28.763 1.00 66.44 92 GLY A N 1
ATOM 747 C CA . GLY A 1 92 ? -15.110 1.222 28.640 1.00 66.44 92 GLY A CA 1
ATOM 748 C C . GLY A 1 92 ? -14.097 0.995 27.503 1.00 66.44 92 GLY A C 1
A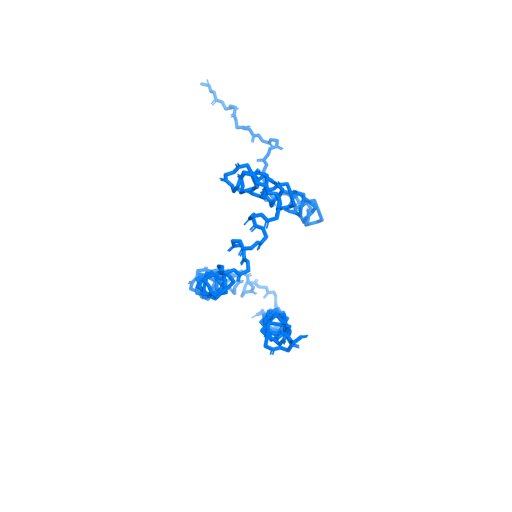TOM 749 O O . GLY A 1 92 ? -13.052 1.647 27.435 1.00 66.44 92 GLY A O 1
ATOM 750 N N . GLY A 1 93 ? -14.380 0.049 26.599 1.00 67.62 93 GLY A N 1
ATOM 751 C CA . GLY A 1 93 ? -13.608 -0.196 25.378 1.00 67.62 93 GLY A CA 1
ATOM 752 C C . GLY A 1 93 ? -12.290 -0.970 25.545 1.00 67.62 93 GLY A C 1
ATOM 753 O O . GLY A 1 93 ? -11.533 -1.086 24.579 1.00 67.62 93 GLY A O 1
ATOM 754 N N . VAL A 1 94 ? -11.988 -1.527 26.723 1.00 72.62 94 VAL A N 1
ATOM 755 C CA . VAL A 1 94 ? -10.686 -2.173 27.017 1.00 72.62 94 VAL A CA 1
ATOM 756 C C . VAL A 1 94 ? -10.419 -3.400 26.128 1.00 72.62 94 VAL A C 1
ATOM 758 O O . VAL A 1 94 ? -9.358 -3.503 25.506 1.00 72.62 94 VAL A O 1
ATOM 761 N N . ARG A 1 95 ? -11.397 -4.308 25.983 1.00 72.44 95 ARG A N 1
ATOM 762 C CA . ARG A 1 95 ? -11.254 -5.517 25.140 1.00 72.44 95 ARG A CA 1
ATOM 763 C C . ARG A 1 95 ? -11.081 -5.179 23.658 1.00 72.44 95 ARG A C 1
ATOM 765 O O . ARG A 1 95 ? -10.244 -5.771 22.976 1.00 72.44 95 ARG A O 1
ATOM 772 N N . ALA A 1 96 ? -11.847 -4.212 23.160 1.00 71.94 96 ALA A N 1
ATOM 773 C CA . ALA A 1 96 ? -11.780 -3.771 21.770 1.00 71.94 96 ALA A CA 1
ATOM 774 C C . ALA A 1 96 ? -10.454 -3.055 21.452 1.00 71.94 96 ALA A C 1
ATOM 776 O O . ALA A 1 96 ? -9.893 -3.272 20.377 1.00 71.94 96 ALA A O 1
ATOM 777 N N . ARG A 1 97 ? -9.887 -2.299 22.405 1.00 76.19 97 ARG A N 1
ATOM 778 C CA . ARG A 1 97 ? -8.536 -1.717 22.288 1.00 76.19 97 ARG A CA 1
ATOM 779 C C . ARG A 1 97 ? -7.445 -2.784 22.183 1.00 76.19 97 ARG A C 1
ATOM 781 O O . ARG A 1 97 ? -6.587 -2.676 21.310 1.00 76.19 97 ARG A O 1
ATOM 788 N N . HIS A 1 98 ? -7.486 -3.833 23.010 1.00 78.31 98 HIS A N 1
ATOM 789 C CA . HIS A 1 98 ? -6.514 -4.930 22.910 1.00 78.31 98 HIS A CA 1
ATOM 790 C C . HIS A 1 98 ? -6.621 -5.700 21.591 1.00 78.31 98 HIS A C 1
ATOM 792 O O . HIS A 1 98 ? -5.596 -6.002 20.977 1.00 78.31 98 HIS A O 1
ATOM 798 N N .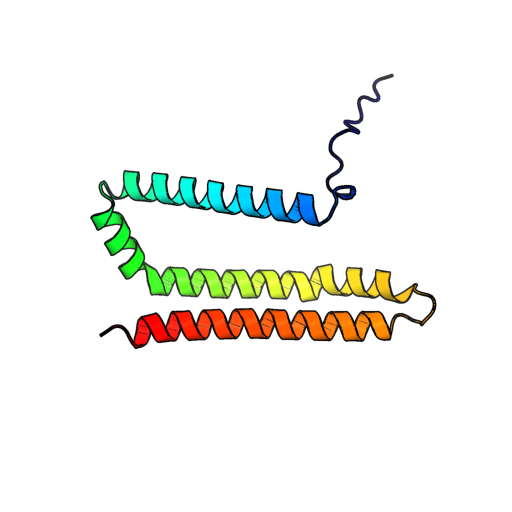 LYS A 1 99 ? -7.843 -5.968 21.113 1.00 80.31 99 LYS A N 1
ATOM 799 C CA . LYS A 1 99 ? -8.056 -6.586 19.796 1.00 80.31 99 LYS A CA 1
ATOM 800 C C . LYS A 1 99 ? -7.492 -5.718 18.669 1.00 80.31 99 LYS A C 1
ATOM 802 O O . LYS A 1 99 ? -6.809 -6.245 17.796 1.00 80.31 99 LYS A O 1
ATOM 807 N N . LEU A 1 100 ? -7.732 -4.406 18.720 1.00 83.44 100 LEU A N 1
ATOM 808 C CA . LEU A 1 100 ? -7.213 -3.459 17.735 1.00 83.44 100 LEU A CA 1
ATOM 809 C C . LEU A 1 100 ? -5.681 -3.459 17.708 1.00 83.44 100 LEU A C 1
ATOM 811 O O . LEU A 1 100 ? -5.103 -3.596 16.637 1.00 83.44 100 LEU A O 1
ATOM 815 N N . ASN A 1 101 ? -5.035 -3.384 18.876 1.00 83.75 101 ASN A N 1
ATOM 816 C CA . ASN A 1 101 ? -3.574 -3.386 18.962 1.00 83.75 101 ASN A CA 1
ATOM 817 C C . ASN A 1 101 ? -2.968 -4.686 18.414 1.00 83.75 101 ASN A C 1
ATOM 819 O O . ASN A 1 101 ? -1.973 -4.659 17.698 1.00 83.75 101 ASN A O 1
ATOM 823 N N . ARG A 1 102 ? -3.595 -5.835 18.702 1.00 85.75 102 ARG A N 1
ATOM 824 C CA . ARG A 1 102 ? -3.148 -7.127 18.166 1.00 85.75 102 ARG A CA 1
ATOM 825 C C . ARG A 1 102 ? -3.256 -7.172 16.642 1.00 85.75 102 ARG A C 1
ATOM 827 O O . ARG A 1 102 ? -2.329 -7.638 15.992 1.00 85.75 102 ARG A O 1
ATOM 834 N N . ILE A 1 103 ? -4.360 -6.685 16.076 1.00 84.38 103 ILE A N 1
ATOM 835 C CA . ILE A 1 103 ? -4.558 -6.639 14.618 1.00 84.38 103 ILE A CA 1
ATOM 836 C C . ILE A 1 103 ? -3.564 -5.673 13.961 1.00 84.38 103 ILE A C 1
ATOM 838 O O . ILE A 1 103 ? -3.003 -6.003 12.919 1.00 84.38 103 ILE A O 1
ATOM 842 N N . GLU A 1 104 ? -3.315 -4.514 14.573 1.00 86.75 104 GLU A N 1
ATOM 843 C CA . GLU A 1 104 ? -2.334 -3.529 14.101 1.00 86.75 104 GLU A CA 1
ATOM 844 C C . GLU A 1 104 ? -0.930 -4.151 14.049 1.00 86.75 104 GLU A C 1
ATOM 846 O O . GLU A 1 104 ? -0.277 -4.113 13.008 1.00 86.75 104 GLU A O 1
ATOM 851 N N . LEU A 1 105 ? -0.515 -4.829 15.122 1.00 86.69 105 LEU A N 1
ATOM 852 C CA . LEU A 1 105 ? 0.804 -5.456 15.217 1.00 86.69 105 LEU A CA 1
ATOM 853 C C . LEU A 1 105 ? 0.966 -6.642 14.254 1.00 86.69 105 LEU A C 1
ATOM 855 O O . LEU A 1 105 ? 2.008 -6.772 13.617 1.00 86.69 105 LEU A O 1
ATOM 859 N N . VAL A 1 106 ? -0.078 -7.462 14.081 1.00 87.75 106 VAL A N 1
ATOM 860 C CA . VAL A 1 106 ? -0.090 -8.545 13.080 1.00 87.75 106 VAL A CA 1
ATOM 861 C C . VAL A 1 106 ? -0.005 -7.985 11.659 1.00 87.75 106 VAL A C 1
ATOM 863 O O . VAL A 1 106 ? 0.743 -8.517 10.846 1.00 87.75 106 VAL A O 1
ATOM 866 N N . SER A 1 107 ? -0.722 -6.899 11.360 1.00 80.62 107 SER A N 1
ATOM 867 C CA . SER A 1 107 ? -0.711 -6.284 10.025 1.00 80.62 107 SER A CA 1
ATOM 868 C C . SER A 1 107 ? 0.652 -5.674 9.696 1.00 80.62 107 SER A C 1
ATOM 870 O O . SER A 1 107 ? 1.174 -5.895 8.606 1.00 80.62 107 SER A O 1
ATOM 872 N N . ILE A 1 108 ? 1.261 -4.958 10.648 1.00 86.00 108 ILE A N 1
ATOM 873 C CA . ILE A 1 108 ? 2.614 -4.405 10.494 1.00 86.00 108 ILE A CA 1
ATOM 874 C C . ILE A 1 108 ? 3.626 -5.539 10.327 1.00 86.00 108 ILE A C 1
ATOM 876 O O . ILE A 1 108 ? 4.424 -5.505 9.394 1.00 86.00 108 ILE A O 1
ATOM 880 N N . GLY A 1 109 ? 3.563 -6.567 11.180 1.00 86.25 109 GLY A N 1
ATOM 881 C CA . GLY A 1 109 ? 4.438 -7.733 11.081 1.00 86.25 109 GLY A CA 1
ATOM 882 C C . GLY A 1 109 ? 4.326 -8.428 9.724 1.00 86.25 109 GLY A C 1
ATOM 883 O O . GLY A 1 109 ? 5.341 -8.746 9.114 1.00 86.25 109 GLY A O 1
ATOM 884 N N . PHE A 1 110 ? 3.106 -8.589 9.207 1.00 86.81 110 PHE A N 1
ATOM 885 C CA . PHE A 1 110 ? 2.867 -9.171 7.889 1.00 86.81 110 PHE A CA 1
ATOM 886 C C . PHE A 1 110 ? 3.480 -8.336 6.755 1.00 86.81 110 PHE A C 1
ATOM 888 O O . PHE A 1 110 ? 4.148 -8.896 5.889 1.00 86.81 110 PHE A O 1
ATOM 895 N N . ILE A 1 111 ? 3.322 -7.005 6.782 1.00 85.38 111 ILE A N 1
ATOM 896 C CA . ILE A 1 111 ? 3.955 -6.107 5.799 1.00 85.38 111 ILE A CA 1
ATOM 897 C C . ILE A 1 111 ? 5.481 -6.225 5.873 1.00 85.38 111 ILE A C 1
ATOM 899 O O . ILE A 1 111 ? 6.127 -6.384 4.842 1.00 85.38 111 ILE A O 1
ATOM 903 N N . VAL A 1 112 ? 6.060 -6.202 7.078 1.00 87.19 112 VAL A N 1
ATOM 904 C CA . VAL A 1 112 ? 7.514 -6.317 7.270 1.00 87.19 112 VAL A CA 1
ATOM 905 C C . VAL A 1 112 ? 8.038 -7.642 6.723 1.00 87.19 112 VAL A C 1
ATOM 907 O O . VAL A 1 112 ? 9.024 -7.642 5.993 1.00 87.19 112 VAL A O 1
ATOM 910 N N . VAL A 1 113 ? 7.373 -8.761 7.019 1.00 89.44 113 VAL A N 1
ATOM 911 C CA . VAL A 1 113 ? 7.767 -10.079 6.497 1.00 89.44 113 VAL A CA 1
ATOM 912 C C . VAL A 1 113 ? 7.682 -10.113 4.972 1.00 89.44 113 VAL A C 1
ATOM 914 O O . VAL A 1 113 ? 8.629 -10.565 4.333 1.00 89.44 113 VAL A O 1
ATOM 917 N N . LEU A 1 114 ? 6.600 -9.600 4.377 1.00 86.31 114 LEU A N 1
ATOM 918 C CA . LEU A 1 114 ? 6.464 -9.535 2.918 1.00 86.31 114 LEU A CA 1
ATOM 919 C C . LEU A 1 114 ? 7.578 -8.711 2.267 1.00 86.31 114 LEU A C 1
ATOM 921 O O . LEU A 1 114 ? 8.124 -9.128 1.247 1.00 86.31 114 LEU A O 1
ATOM 925 N N . GLU A 1 115 ? 7.927 -7.560 2.842 1.00 84.56 115 GLU A N 1
ATOM 926 C CA . GLU A 1 115 ? 9.021 -6.743 2.315 1.00 84.56 115 GLU A CA 1
ATOM 927 C C . GLU A 1 115 ? 10.377 -7.420 2.510 1.00 84.56 115 GLU A C 1
ATOM 929 O O . GLU A 1 115 ? 11.176 -7.423 1.580 1.00 84.56 115 GLU A O 1
ATOM 934 N N . LEU A 1 116 ? 10.629 -8.062 3.655 1.00 86.25 116 LEU A N 1
ATOM 935 C CA . LEU A 1 116 ? 11.863 -8.822 3.877 1.00 86.25 116 LEU A CA 1
ATOM 936 C C . LEU A 1 116 ? 12.010 -9.963 2.873 1.00 86.25 116 LEU A C 1
ATOM 938 O O . LEU A 1 116 ? 13.091 -10.140 2.325 1.00 86.25 116 LEU A O 1
ATOM 942 N N . MET A 1 117 ? 10.935 -10.700 2.586 1.00 85.00 117 MET A N 1
ATOM 943 C CA . MET A 1 117 ? 10.945 -11.737 1.552 1.00 85.00 117 MET A CA 1
ATOM 944 C C . MET A 1 117 ? 11.201 -11.147 0.165 1.00 85.00 117 MET A C 1
ATOM 946 O O . MET A 1 117 ? 11.960 -11.717 -0.612 1.00 85.00 117 MET A O 1
ATOM 950 N N . ASN A 1 118 ? 10.604 -9.997 -0.151 1.00 82.94 118 ASN A N 1
ATOM 951 C CA . ASN A 1 118 ? 10.793 -9.344 -1.442 1.00 82.94 118 ASN A CA 1
ATOM 952 C C . ASN A 1 118 ? 12.229 -8.818 -1.618 1.00 82.94 118 ASN A C 1
ATOM 954 O O . ASN A 1 118 ? 12.827 -8.993 -2.676 1.00 82.94 118 ASN A O 1
ATOM 958 N N . VAL A 1 119 ? 12.803 -8.234 -0.564 1.00 81.81 119 VAL A N 1
ATOM 959 C CA . VAL A 1 119 ? 14.205 -7.794 -0.520 1.00 81.81 119 VAL A CA 1
ATOM 960 C C . VAL A 1 119 ? 15.152 -8.989 -0.577 1.00 81.81 119 VAL A C 1
ATOM 962 O O . VAL A 1 119 ? 16.130 -8.944 -1.312 1.00 81.81 119 VAL A O 1
ATOM 965 N N . ALA A 1 120 ? 14.862 -10.068 0.151 1.00 80.62 120 ALA A N 1
ATOM 966 C CA . ALA A 1 120 ? 15.664 -11.287 0.130 1.00 80.62 120 ALA A CA 1
ATOM 967 C C . ALA A 1 120 ? 15.637 -11.968 -1.243 1.00 80.62 120 ALA A C 1
ATOM 969 O O . ALA A 1 120 ? 16.680 -12.399 -1.712 1.00 80.62 120 ALA A O 1
ATOM 970 N N . ASN A 1 121 ? 14.486 -12.008 -1.919 1.00 79.25 121 ASN A N 1
ATOM 971 C CA . ASN A 1 121 ? 14.390 -12.504 -3.294 1.00 79.25 121 ASN A CA 1
ATOM 972 C C . ASN A 1 121 ? 15.188 -11.636 -4.274 1.00 79.25 121 ASN A C 1
ATOM 974 O O . ASN A 1 121 ? 15.784 -12.159 -5.208 1.00 79.25 121 ASN A O 1
ATOM 978 N N . TRP A 1 122 ? 15.215 -10.321 -4.060 1.00 72.69 122 TRP A N 1
ATOM 979 C CA . TRP A 1 122 ? 16.020 -9.411 -4.870 1.00 72.69 122 TRP A CA 1
ATOM 980 C C . TRP A 1 122 ? 17.531 -9.558 -4.603 1.00 72.69 122 TRP A C 1
ATOM 982 O O . TRP A 1 122 ? 18.309 -9.578 -5.549 1.00 72.69 122 TRP A O 1
ATOM 992 N N . LEU A 1 123 ? 17.952 -9.710 -3.339 1.00 72.31 123 LEU A N 1
ATOM 993 C CA . LEU A 1 123 ? 19.362 -9.873 -2.938 1.00 72.31 123 LEU A CA 1
ATOM 994 C C . LEU A 1 123 ? 19.917 -11.286 -3.181 1.00 72.31 123 LEU A C 1
ATOM 996 O O . LEU A 1 123 ? 21.113 -11.445 -3.400 1.00 72.31 123 LEU A O 1
ATOM 1000 N N . GLY A 1 124 ? 19.066 -12.306 -3.083 1.00 61.03 124 GLY A N 1
ATOM 1001 C CA . GLY A 1 124 ? 19.409 -13.720 -3.243 1.00 61.03 124 GLY A CA 1
ATOM 1002 C C . GLY A 1 124 ? 19.274 -14.236 -4.675 1.00 61.03 124 GLY A C 1
ATOM 1003 O O . GLY A 1 124 ? 19.567 -15.403 -4.916 1.00 61.03 124 GLY A O 1
ATOM 1004 N N . GLY A 1 125 ? 18.841 -13.388 -5.612 1.00 53.91 125 GLY A N 1
ATOM 1005 C CA . GLY A 1 125 ? 18.822 -13.681 -7.042 1.00 53.91 125 GLY A CA 1
ATOM 1006 C C . GLY A 1 125 ? 20.219 -13.604 -7.659 1.00 53.91 125 GLY A C 1
ATOM 1007 O O . GLY A 1 125 ? 20.522 -12.642 -8.364 1.00 53.91 125 GLY A O 1
ATOM 1008 N N . MET A 1 126 ? 21.055 -14.608 -7.372 1.00 44.22 126 MET A N 1
ATOM 1009 C CA . MET A 1 126 ? 22.009 -15.141 -8.356 1.00 44.22 126 MET A CA 1
ATOM 1010 C C . MET A 1 126 ? 21.284 -16.134 -9.264 1.00 44.22 126 MET A C 1
ATOM 1012 O O . MET A 1 126 ? 20.404 -16.860 -8.746 1.00 44.22 126 MET A O 1
#

Sequence (126 aa):
MNRFRHAWYDPRRWPSLVVFVVALVAVVFLSGVIASIGIRLAGSLAAWRTTMDTAAPLLMGWRLVFYGVITWLWLRYWKPRVLARIGGDRDGGVRARHKLNRIELVSIGFIVVLELMNVANWLGGM

Secondary structure (DSSP, 8-state):
------TT--GGGS-HHHHHHHHHHHHHHHHHHHHHHHHHHTSSHHHHHHHHHHHHHHHHHHHHHHHHHHHHHIIIIIHHHHHHHHTTSTTTTHHHHHHHHHHHHHHHHHHHHHHHHHHHHHHS--

pLDDT: mean 80.79, std 12.2, range [44.22, 96.5]

Organism: NCBI:txid2282305